Protein AF-A0A7V1XP90-F1 (afdb_monomer_lite)

Foldseek 3Di:
DPVVVVQCVQLCNPHAADQDLVVLLVNQQSQQKAFLADDPPDPGRHSLVRNDPDHCPDPVPDNDPSNVVSVVSLVVCVVVVSWDWDLPPPRTTMTGGSVVVD

pLDDT: mean 91.75, std 9.13, range [59.91, 98.38]

Radius of gyration: 13.07 Å; chains: 1; bounding box: 34×29×33 Å

Secondary structure (DSSP, 8-state):
--HHHHHHHHTTTTSPP--SHHHHHHHHHHHSEEESS-BTTB---BHHHHH-SS-SS-TT---HHHHHHHHHHHHHHHHTTS-EEEEEETTEEEEE-GGG--

Sequence (102 aa):
MDLERARARRWWAGRAKVTRIDRAAAFIEDVGFALLFPNKGITLPSLYDVASDRPLFSPAGDWGPDADRVWDWKDELPRRGLAWYGKFLRGRPSLLAPSLLG

Structure (mmCIF, N/CA/C/O backbone):
data_AF-A0A7V1XP90-F1
#
_entry.id   AF-A0A7V1XP90-F1
#
loop_
_atom_site.group_PDB
_atom_site.id
_atom_site.type_symbol
_atom_site.label_atom_id
_atom_site.label_alt_id
_atom_site.label_comp_id
_atom_site.label_asym_id
_atom_site.label_entity_id
_atom_site.label_seq_id
_atom_site.pdbx_PDB_ins_code
_atom_site.Cartn_x
_atom_site.Cartn_y
_atom_site.Cartn_z
_atom_site.occupancy
_atom_site.B_iso_or_equiv
_atom_site.auth_seq_id
_atom_site.auth_comp_id
_atom_site.auth_asym_id
_atom_site.auth_atom_id
_atom_site.pdbx_PDB_model_num
ATOM 1 N N . MET A 1 1 ? 10.650 -15.179 19.873 1.00 61.78 1 MET A N 1
ATOM 2 C CA . MET A 1 1 ? 9.819 -14.812 18.706 1.00 61.78 1 MET A CA 1
ATOM 3 C C . MET A 1 1 ? 10.628 -13.854 17.854 1.00 61.78 1 MET A C 1
ATOM 5 O O . MET A 1 1 ? 11.033 -12.820 18.361 1.00 61.78 1 MET A O 1
ATOM 9 N N . ASP A 1 2 ? 10.930 -14.236 16.618 1.00 89.38 2 ASP A N 1
ATOM 10 C CA . ASP A 1 2 ? 11.710 -13.422 15.681 1.00 89.38 2 ASP A CA 1
ATOM 11 C C . ASP A 1 2 ? 10.837 -12.270 15.147 1.00 89.38 2 ASP A C 1
ATOM 13 O O . ASP A 1 2 ? 9.859 -12.508 14.430 1.00 89.38 2 ASP A O 1
ATOM 17 N N . LEU A 1 3 ? 11.134 -11.034 15.568 1.00 88.56 3 LEU A N 1
ATOM 18 C CA . LEU A 1 3 ? 10.345 -9.837 15.245 1.00 88.56 3 LEU A CA 1
ATOM 19 C C . LEU A 1 3 ? 10.261 -9.591 13.736 1.00 88.56 3 LEU A C 1
ATOM 21 O O . LEU A 1 3 ? 9.220 -9.153 13.249 1.00 88.56 3 LEU A O 1
ATOM 25 N N . GLU A 1 4 ? 11.316 -9.924 12.995 1.00 88.56 4 GLU A N 1
ATOM 26 C CA . GLU A 1 4 ? 11.350 -9.751 11.544 1.00 88.56 4 GLU A CA 1
ATOM 27 C C . GLU A 1 4 ? 10.384 -10.713 10.850 1.00 88.56 4 GLU A C 1
ATOM 29 O O . GLU A 1 4 ? 9.609 -10.300 9.989 1.00 88.56 4 GLU A O 1
ATOM 34 N N . ARG A 1 5 ? 10.300 -11.971 11.301 1.00 90.19 5 ARG A N 1
ATOM 35 C CA . ARG A 1 5 ? 9.271 -12.907 10.808 1.00 90.19 5 ARG A CA 1
ATOM 36 C C . ARG A 1 5 ? 7.859 -12.467 11.162 1.00 90.19 5 ARG A C 1
ATOM 38 O O . ARG A 1 5 ? 6.949 -12.627 10.347 1.00 90.19 5 ARG A O 1
ATOM 45 N N . ALA A 1 6 ? 7.657 -11.930 12.364 1.00 91.88 6 ALA A N 1
ATOM 46 C CA . ALA A 1 6 ? 6.350 -11.421 12.769 1.00 91.88 6 ALA A CA 1
ATOM 47 C C . ALA A 1 6 ? 5.911 -10.247 11.877 1.00 91.88 6 ALA A C 1
ATOM 49 O O . ALA A 1 6 ? 4.771 -10.241 11.409 1.00 91.88 6 ALA A O 1
ATOM 50 N N . ARG A 1 7 ? 6.825 -9.310 11.579 1.00 92.56 7 ARG A N 1
ATOM 51 C CA . ARG A 1 7 ? 6.604 -8.197 10.641 1.00 92.56 7 ARG A CA 1
ATOM 52 C C . ARG A 1 7 ? 6.337 -8.684 9.228 1.00 92.56 7 ARG A C 1
ATOM 54 O O . ARG A 1 7 ? 5.317 -8.317 8.665 1.00 92.56 7 ARG A O 1
ATOM 61 N N . ALA A 1 8 ? 7.184 -9.559 8.691 1.00 91.56 8 ALA A N 1
ATOM 62 C CA . ALA A 1 8 ? 7.023 -10.116 7.351 1.00 91.56 8 ALA A CA 1
ATOM 63 C C . ALA A 1 8 ? 5.633 -10.748 7.174 1.00 91.56 8 ALA A C 1
ATOM 65 O O . ALA A 1 8 ? 4.902 -10.412 6.245 1.00 91.56 8 ALA A O 1
ATOM 66 N N . ARG A 1 9 ? 5.208 -11.581 8.134 1.00 92.81 9 ARG A N 1
ATOM 67 C CA . ARG A 1 9 ? 3.867 -12.180 8.121 1.00 92.81 9 ARG A CA 1
ATOM 68 C C . ARG A 1 9 ? 2.764 -11.123 8.191 1.00 92.81 9 ARG A C 1
ATOM 70 O O . ARG A 1 9 ? 1.763 -11.238 7.484 1.00 92.81 9 ARG A O 1
ATOM 77 N N . ARG A 1 10 ? 2.933 -10.117 9.053 1.00 94.81 10 ARG A N 1
ATOM 78 C CA . ARG A 1 10 ? 1.968 -9.028 9.245 1.00 94.81 10 ARG A CA 1
ATOM 79 C C . ARG A 1 10 ? 1.824 -8.155 8.002 1.00 94.81 10 ARG A C 1
ATOM 81 O O . ARG A 1 10 ? 0.720 -7.731 7.697 1.00 94.81 10 ARG A O 1
ATOM 88 N N . TRP A 1 11 ? 2.915 -7.918 7.286 1.00 95.62 11 TRP A N 1
ATOM 89 C CA . TRP A 1 11 ? 2.980 -7.065 6.099 1.00 95.62 11 TRP A CA 1
ATOM 90 C C . TRP A 1 11 ? 2.796 -7.850 4.800 1.00 95.62 11 TRP A C 1
ATOM 92 O O . TRP A 1 11 ? 3.189 -7.388 3.738 1.00 95.62 11 TRP A O 1
ATOM 102 N N . TRP A 1 12 ? 2.196 -9.041 4.890 1.00 96.31 12 TRP A N 1
ATOM 103 C CA . TRP A 1 12 ? 1.843 -9.889 3.750 1.00 96.31 12 TRP A CA 1
ATOM 104 C C . TRP A 1 12 ? 3.039 -10.326 2.891 1.00 96.31 12 TRP A C 1
ATOM 106 O O . TRP A 1 12 ? 2.848 -10.774 1.760 1.00 96.31 12 TRP A O 1
ATOM 116 N N . ALA A 1 13 ? 4.260 -10.287 3.428 1.00 90.50 13 ALA A N 1
ATOM 117 C CA . ALA A 1 13 ? 5.427 -10.801 2.728 1.00 90.50 13 ALA A CA 1
ATOM 118 C C . ALA A 1 13 ? 5.242 -12.298 2.423 1.00 90.50 13 ALA A C 1
ATOM 120 O O . ALA A 1 13 ? 4.829 -13.079 3.286 1.00 90.50 13 ALA A O 1
ATOM 121 N N . GLY A 1 14 ? 5.523 -12.690 1.178 1.00 87.00 14 GLY A N 1
ATOM 122 C CA . GLY A 1 14 ? 5.335 -14.059 0.690 1.00 87.00 14 GLY A CA 1
ATOM 123 C C . GLY A 1 14 ? 3.886 -14.437 0.355 1.00 87.00 14 GLY A C 1
ATOM 124 O O . GLY A 1 14 ? 3.631 -15.591 0.014 1.00 87.00 14 GLY A O 1
ATOM 125 N N . ARG A 1 15 ? 2.926 -13.505 0.439 1.00 93.00 15 ARG A N 1
ATOM 126 C CA . ARG A 1 15 ? 1.581 -13.704 -0.124 1.00 93.00 15 ARG A CA 1
ATOM 127 C C . ARG A 1 15 ? 1.567 -13.410 -1.625 1.00 93.00 15 ARG A C 1
ATOM 129 O O . ARG A 1 15 ? 2.508 -12.851 -2.175 1.00 93.00 15 ARG A O 1
ATOM 136 N N . ALA A 1 16 ? 0.464 -13.775 -2.280 1.00 94.06 16 ALA A N 1
ATOM 137 C CA . ALA A 1 16 ? 0.222 -13.394 -3.665 1.00 94.06 16 ALA A CA 1
ATOM 138 C C . ALA A 1 16 ? 0.2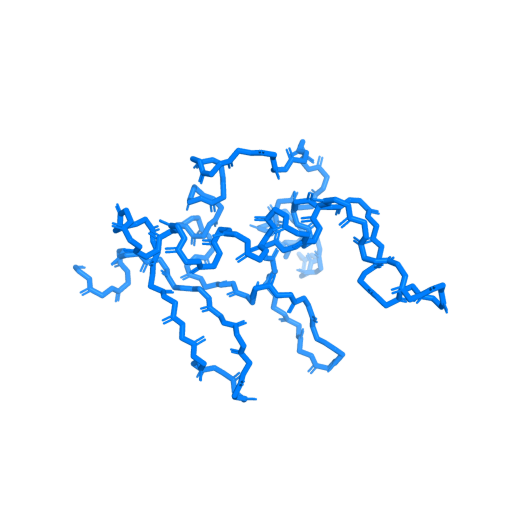02 -11.866 -3.820 1.00 94.06 16 ALA A C 1
ATOM 140 O O . ALA A 1 16 ? -0.417 -11.166 -3.011 1.00 94.06 16 ALA A O 1
ATOM 141 N N . LYS A 1 17 ? 0.839 -11.388 -4.892 1.00 95.31 17 LYS A N 1
ATOM 142 C CA . LYS A 1 17 ? 0.931 -9.971 -5.234 1.00 95.31 17 LYS A CA 1
ATOM 143 C C . LYS A 1 17 ? -0.444 -9.305 -5.295 1.00 95.31 17 LYS A C 1
ATOM 145 O O . LYS A 1 17 ? -1.391 -9.826 -5.887 1.00 95.31 17 LYS A O 1
ATOM 150 N N . VAL A 1 18 ? -0.542 -8.123 -4.702 1.00 97.38 18 VAL A N 1
ATOM 151 C CA . VAL A 1 18 ? -1.742 -7.288 -4.689 1.00 97.38 18 VAL A CA 1
ATOM 152 C C . VAL A 1 18 ? -1.861 -6.562 -6.027 1.00 97.38 18 VAL A C 1
ATOM 154 O O . VAL A 1 18 ? -1.184 -5.576 -6.290 1.00 97.38 18 VAL A O 1
ATOM 157 N N . THR A 1 19 ? -2.749 -7.049 -6.892 1.00 96.62 19 THR A N 1
ATOM 158 C CA . THR A 1 19 ? -2.977 -6.481 -8.236 1.00 96.62 19 THR A CA 1
ATOM 159 C C . THR A 1 19 ? -4.331 -5.793 -8.393 1.00 96.62 19 THR A C 1
ATOM 161 O O . THR A 1 19 ? -4.606 -5.204 -9.435 1.00 96.62 19 THR A O 1
ATOM 164 N N . ARG A 1 20 ? -5.181 -5.842 -7.362 1.00 97.75 20 ARG A N 1
ATOM 165 C CA . ARG A 1 20 ? -6.537 -5.282 -7.365 1.00 97.75 20 ARG A CA 1
ATOM 166 C C . ARG A 1 20 ? -6.755 -4.348 -6.178 1.00 97.75 20 ARG A C 1
ATOM 168 O O . ARG A 1 20 ? -6.236 -4.595 -5.089 1.00 97.75 20 ARG A O 1
ATOM 175 N N . ILE A 1 21 ? -7.578 -3.321 -6.382 1.00 98.00 21 ILE A N 1
ATOM 176 C CA . ILE A 1 21 ? -7.831 -2.280 -5.377 1.00 98.00 21 ILE A CA 1
ATOM 177 C C . ILE A 1 21 ? -8.528 -2.803 -4.114 1.00 98.00 21 ILE A C 1
ATOM 179 O O . ILE A 1 21 ? -8.247 -2.334 -3.018 1.00 98.00 21 ILE A O 1
ATOM 183 N N . ASP A 1 22 ? -9.399 -3.804 -4.233 1.00 98.00 22 ASP A N 1
ATOM 184 C CA . ASP A 1 22 ? -10.051 -4.449 -3.087 1.00 98.00 22 ASP A CA 1
ATOM 185 C C . ASP A 1 22 ? -9.038 -5.167 -2.186 1.00 98.00 22 ASP A C 1
ATOM 187 O O . ASP A 1 22 ? -9.115 -5.098 -0.961 1.00 98.00 22 ASP A O 1
ATOM 191 N N . ARG A 1 23 ? -8.029 -5.804 -2.788 1.00 98.19 23 ARG A N 1
ATOM 192 C CA . ARG A 1 23 ? -6.909 -6.407 -2.058 1.00 98.19 23 ARG A CA 1
ATOM 193 C C . ARG A 1 23 ? -5.985 -5.352 -1.450 1.00 98.19 23 ARG A C 1
ATOM 195 O O . ARG A 1 23 ? -5.498 -5.578 -0.346 1.00 98.19 23 ARG A O 1
ATOM 202 N N . ALA A 1 24 ? -5.783 -4.216 -2.118 1.00 98.31 24 ALA A N 1
ATOM 203 C CA . ALA A 1 24 ? -5.046 -3.079 -1.563 1.00 98.31 24 ALA A CA 1
ATOM 204 C C . ALA A 1 24 ? -5.749 -2.502 -0.326 1.00 98.31 24 ALA A C 1
ATOM 206 O O . ALA A 1 24 ? -5.116 -2.322 0.710 1.00 98.31 24 ALA A O 1
ATOM 207 N N . ALA A 1 25 ? -7.065 -2.294 -0.408 1.00 98.31 25 ALA A N 1
ATOM 208 C CA . ALA A 1 25 ? -7.883 -1.854 0.717 1.00 98.31 25 ALA A CA 1
ATOM 209 C C . ALA A 1 25 ? -7.815 -2.849 1.884 1.00 98.31 25 ALA A C 1
ATOM 211 O O . ALA A 1 25 ? -7.527 -2.455 3.007 1.00 98.31 25 ALA A O 1
ATOM 212 N N . ALA A 1 26 ? -7.976 -4.148 1.610 1.00 98.31 26 ALA A N 1
ATOM 213 C CA . ALA A 1 26 ? -7.873 -5.188 2.632 1.00 98.31 26 ALA A CA 1
ATOM 214 C C . ALA A 1 26 ? -6.486 -5.244 3.293 1.00 98.31 26 ALA A C 1
ATOM 216 O O . ALA A 1 26 ? -6.390 -5.535 4.480 1.00 98.31 26 ALA A O 1
ATOM 217 N N . PHE A 1 27 ? -5.414 -4.970 2.545 1.00 98.38 27 PHE A N 1
ATOM 218 C CA . PHE A 1 27 ? -4.076 -4.856 3.116 1.00 98.38 27 PHE A CA 1
ATOM 219 C C . PHE A 1 27 ? -3.974 -3.665 4.071 1.00 98.38 27 PHE A C 1
ATOM 221 O O . PHE A 1 27 ? -3.506 -3.846 5.189 1.00 98.38 27 PHE A O 1
ATOM 228 N N . ILE A 1 28 ? -4.423 -2.477 3.651 1.00 98.19 28 ILE A N 1
ATOM 229 C CA . ILE A 1 28 ? -4.375 -1.250 4.464 1.00 98.19 28 ILE A CA 1
ATOM 230 C C . ILE A 1 28 ? -5.212 -1.412 5.730 1.00 98.19 28 ILE A C 1
ATOM 232 O O . ILE A 1 28 ? -4.735 -1.078 6.808 1.00 98.19 28 ILE A O 1
ATOM 236 N N . GLU A 1 29 ? -6.419 -1.961 5.597 1.00 98.06 29 GLU A N 1
ATOM 237 C CA . GLU A 1 29 ? -7.309 -2.275 6.713 1.00 98.06 29 GLU A CA 1
ATOM 238 C C . GLU A 1 29 ? -6.652 -3.259 7.678 1.00 98.06 29 GLU A C 1
ATOM 240 O O . GLU A 1 29 ? -6.642 -3.034 8.884 1.00 98.06 29 GLU A O 1
ATOM 245 N N . ASP A 1 30 ? -6.026 -4.314 7.141 1.00 97.75 30 ASP A N 1
ATOM 246 C CA . 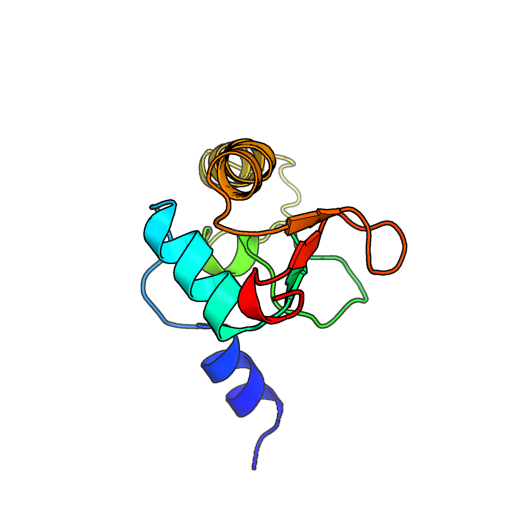ASP A 1 30 ? -5.299 -5.268 7.959 1.00 97.75 30 ASP A CA 1
ATOM 247 C C . ASP A 1 30 ? -4.177 -4.549 8.708 1.00 97.75 30 ASP A C 1
ATOM 249 O O . ASP A 1 30 ? -4.179 -4.602 9.928 1.00 97.75 30 ASP A O 1
ATOM 253 N N . VAL A 1 31 ? -3.237 -3.858 8.050 1.00 97.50 31 VAL A N 1
ATOM 254 C CA . VAL A 1 31 ? -2.059 -3.261 8.721 1.00 97.50 31 VAL A CA 1
ATOM 255 C C . VAL A 1 31 ? -2.335 -1.957 9.482 1.00 97.50 31 VAL A C 1
ATOM 257 O O . VAL A 1 31 ? -1.471 -1.511 10.239 1.00 97.50 31 VAL A O 1
ATOM 260 N N . GLY A 1 32 ? -3.500 -1.339 9.295 1.00 97.94 32 GLY A N 1
ATOM 261 C CA . GLY A 1 32 ? -3.918 -0.061 9.883 1.00 97.94 32 GLY A CA 1
ATOM 262 C C . GLY A 1 32 ? -3.264 1.172 9.243 1.00 97.94 32 GLY A C 1
ATOM 263 O O . GLY A 1 32 ? -3.911 2.191 9.018 1.00 97.94 32 GLY A O 1
ATOM 264 N N . PHE A 1 33 ? -1.976 1.093 8.921 1.00 97.69 33 PHE A N 1
ATOM 265 C CA . PHE A 1 33 ? -1.206 2.176 8.317 1.00 97.69 33 PHE A CA 1
ATOM 266 C C . PHE A 1 33 ? -0.196 1.612 7.326 1.00 97.69 33 PHE A C 1
ATOM 268 O O . PHE A 1 33 ? 0.504 0.663 7.666 1.00 97.69 33 PHE A O 1
ATOM 275 N N . ALA A 1 34 ? -0.056 2.227 6.151 1.00 97.88 34 ALA A N 1
ATOM 276 C CA . ALA A 1 34 ? 0.972 1.877 5.174 1.00 97.88 34 ALA A CA 1
ATOM 277 C C . ALA A 1 34 ? 1.547 3.116 4.478 1.00 97.88 34 ALA A C 1
ATOM 279 O O . ALA A 1 34 ? 0.839 4.078 4.193 1.00 97.88 34 ALA A O 1
ATOM 280 N N . LEU A 1 35 ? 2.834 3.088 4.139 1.00 97.75 35 LEU A N 1
ATOM 281 C CA . LEU A 1 35 ? 3.404 4.040 3.189 1.00 97.75 35 LEU A CA 1
ATOM 282 C C . LEU A 1 35 ? 2.897 3.723 1.777 1.00 97.75 35 LEU A C 1
ATOM 284 O O . LEU A 1 35 ? 2.769 2.555 1.410 1.00 97.75 35 LEU A O 1
ATOM 288 N N . LEU A 1 36 ? 2.690 4.739 0.939 1.00 96.75 36 LEU A N 1
ATOM 289 C CA . LEU A 1 36 ? 2.361 4.493 -0.471 1.00 96.75 36 LEU A CA 1
ATOM 290 C C . LEU A 1 36 ? 3.514 3.752 -1.170 1.00 96.75 36 LEU A C 1
ATOM 292 O O . LEU A 1 36 ? 3.309 2.721 -1.799 1.00 96.75 36 LEU A O 1
ATOM 296 N N . PHE A 1 37 ? 4.735 4.241 -0.946 1.00 94.44 37 PHE A N 1
ATOM 297 C CA . PHE A 1 37 ? 5.987 3.658 -1.419 1.00 94.44 37 PHE A CA 1
ATOM 298 C C . PHE A 1 37 ? 6.980 3.532 -0.256 1.00 94.44 37 PHE A C 1
ATOM 300 O O . PHE A 1 37 ? 7.017 4.443 0.588 1.00 94.44 37 PHE A O 1
ATOM 307 N N . PRO A 1 38 ? 7.807 2.469 -0.200 1.00 92.38 38 PRO A N 1
ATOM 308 C CA . PRO A 1 38 ? 8.807 2.317 0.849 1.00 92.38 38 PRO A CA 1
ATOM 309 C C . PRO A 1 38 ? 9.802 3.483 0.843 1.00 92.38 38 PRO A C 1
ATOM 311 O O . PRO A 1 38 ? 10.019 4.162 -0.165 1.00 92.38 38 PRO A O 1
ATOM 314 N N . ASN A 1 39 ? 10.429 3.736 1.991 1.00 89.81 39 ASN A N 1
ATOM 315 C CA . ASN A 1 39 ? 11.438 4.780 2.120 1.00 89.81 39 ASN A CA 1
ATOM 316 C C . ASN A 1 39 ? 12.652 4.279 2.903 1.00 89.81 39 ASN A C 1
ATOM 318 O O . ASN A 1 39 ? 12.514 3.598 3.919 1.00 89.81 39 ASN A O 1
ATOM 322 N N . LYS A 1 40 ? 13.850 4.668 2.456 1.00 86.06 40 LYS A N 1
ATOM 323 C CA . LYS A 1 40 ? 15.095 4.375 3.166 1.00 86.06 40 LYS A CA 1
ATOM 324 C C . LYS A 1 40 ? 15.026 4.973 4.576 1.00 86.06 40 LYS A C 1
ATOM 326 O O . LYS A 1 40 ? 14.718 6.149 4.751 1.00 86.06 40 LYS A O 1
ATOM 331 N N . GLY A 1 41 ? 15.307 4.147 5.582 1.00 86.38 41 GLY A N 1
ATOM 332 C CA . GLY A 1 41 ? 15.311 4.560 6.988 1.00 86.38 41 GLY A CA 1
ATOM 333 C C . GLY A 1 41 ? 13.933 4.648 7.657 1.00 86.38 41 GLY A C 1
ATOM 334 O O . GLY A 1 41 ? 13.852 5.158 8.775 1.00 86.38 41 GLY A O 1
ATOM 335 N N . ILE A 1 42 ? 12.858 4.173 7.014 1.00 89.50 42 ILE A N 1
ATOM 336 C CA . ILE A 1 42 ? 11.536 4.024 7.642 1.00 89.50 42 ILE A CA 1
ATOM 337 C C . ILE A 1 42 ? 11.086 2.568 7.514 1.00 89.50 42 ILE A C 1
ATOM 339 O O . ILE A 1 42 ? 10.730 2.113 6.432 1.00 89.50 42 ILE A O 1
ATOM 343 N N . THR A 1 43 ? 11.078 1.848 8.634 1.00 92.44 43 THR A N 1
ATOM 344 C CA . THR A 1 43 ? 10.669 0.438 8.704 1.00 92.44 43 THR A CA 1
ATOM 345 C C . THR A 1 43 ? 9.167 0.341 8.975 1.00 92.44 43 THR A C 1
ATOM 347 O O . THR A 1 43 ? 8.746 0.165 10.118 1.00 92.44 43 THR A O 1
ATOM 350 N N . LEU A 1 44 ? 8.360 0.509 7.926 1.00 94.50 44 LEU A N 1
ATOM 351 C CA . LEU A 1 44 ? 6.896 0.425 7.954 1.00 94.50 44 LEU A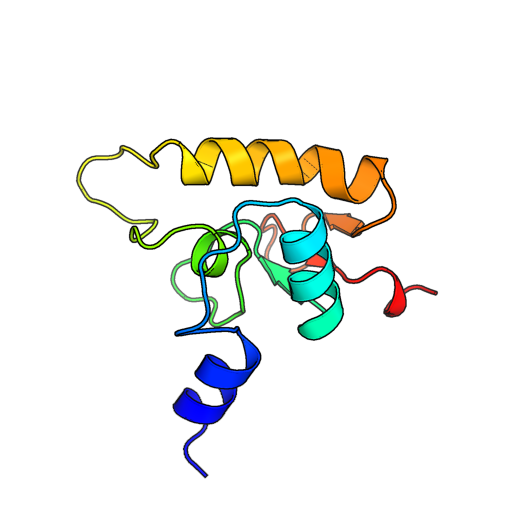 CA 1
ATOM 352 C C . LEU A 1 44 ? 6.381 -0.341 6.731 1.00 94.50 44 LEU A C 1
ATOM 354 O O . LEU A 1 44 ? 7.074 -0.359 5.713 1.00 94.50 44 LEU A O 1
ATOM 358 N N . PRO A 1 45 ? 5.178 -0.940 6.803 1.00 96.38 45 PRO A N 1
ATOM 359 C CA . PRO A 1 45 ? 4.570 -1.574 5.639 1.00 96.38 45 PRO A CA 1
ATOM 360 C C . PRO A 1 45 ? 4.361 -0.555 4.518 1.00 96.38 45 PRO A C 1
ATOM 362 O O . PRO A 1 45 ? 4.066 0.618 4.772 1.00 96.38 45 PRO A O 1
ATOM 365 N N . SER A 1 46 ? 4.460 -1.015 3.274 1.00 96.06 46 SER A N 1
ATOM 366 C CA . SER A 1 46 ? 4.147 -0.212 2.100 1.00 96.06 46 SER A CA 1
ATOM 367 C C . SER A 1 46 ? 3.175 -0.927 1.174 1.00 96.06 46 SER A C 1
ATOM 369 O O . SER A 1 46 ? 3.249 -2.140 1.001 1.00 96.06 46 SER A O 1
ATOM 371 N N . LEU A 1 47 ? 2.285 -0.157 0.543 1.00 97.19 47 LEU A N 1
ATOM 372 C CA . LEU A 1 47 ? 1.404 -0.674 -0.496 1.00 97.19 47 LEU A CA 1
ATOM 373 C C . LEU A 1 47 ? 2.193 -1.162 -1.719 1.00 97.19 47 LEU A C 1
ATOM 375 O O . LEU A 1 47 ? 1.849 -2.192 -2.290 1.00 97.19 47 LEU A O 1
ATOM 379 N N . TYR A 1 48 ? 3.268 -0.470 -2.097 1.00 95.75 48 TYR A N 1
ATOM 380 C CA . TYR A 1 48 ? 4.109 -0.899 -3.212 1.00 95.75 48 TYR A CA 1
ATOM 381 C C . TYR A 1 48 ? 4.788 -2.252 -2.956 1.00 95.75 48 TYR A C 1
ATOM 383 O O . TYR A 1 48 ? 4.799 -3.089 -3.853 1.00 95.75 48 TYR A O 1
ATOM 391 N N . ASP A 1 49 ? 5.268 -2.507 -1.734 1.00 94.69 49 ASP A N 1
ATOM 392 C CA . ASP A 1 49 ? 5.953 -3.766 -1.392 1.00 94.69 49 ASP A CA 1
ATOM 393 C C . ASP A 1 49 ? 5.041 -4.997 -1.509 1.00 94.69 49 ASP A C 1
ATOM 395 O O . ASP A 1 49 ? 5.519 -6.102 -1.746 1.00 94.69 49 ASP A O 1
ATOM 399 N N . VAL A 1 50 ? 3.723 -4.825 -1.355 1.00 96.62 50 VAL A N 1
ATOM 400 C CA . VAL A 1 50 ? 2.752 -5.910 -1.578 1.00 96.62 50 VAL A CA 1
ATOM 401 C C . VAL A 1 50 ? 2.205 -5.937 -3.003 1.00 96.62 50 VAL A C 1
ATOM 403 O O . VAL A 1 50 ? 1.643 -6.949 -3.420 1.00 96.62 50 VAL A O 1
ATOM 406 N N . ALA A 1 51 ? 2.342 -4.842 -3.754 1.00 95.62 51 ALA A N 1
ATOM 407 C CA . ALA A 1 51 ? 1.828 -4.689 -5.114 1.00 95.62 51 ALA A CA 1
ATOM 408 C C . ALA A 1 51 ? 2.872 -4.956 -6.209 1.00 95.62 51 ALA A C 1
ATOM 410 O O . ALA A 1 51 ? 2.502 -5.064 -7.381 1.00 95.62 51 ALA A O 1
ATOM 411 N N . SER A 1 52 ? 4.148 -5.075 -5.840 1.00 92.44 52 SER A N 1
ATOM 412 C CA . SER A 1 52 ? 5.284 -5.244 -6.742 1.00 92.44 52 SER A CA 1
ATOM 413 C C . SER A 1 52 ? 6.303 -6.225 -6.167 1.00 92.44 52 SER A C 1
ATOM 415 O O . SER A 1 52 ? 6.649 -6.154 -4.993 1.00 92.44 52 SER A O 1
ATOM 417 N N . ASP A 1 53 ? 6.847 -7.090 -7.023 1.00 87.06 53 ASP A N 1
ATOM 418 C CA . ASP A 1 53 ? 8.008 -7.931 -6.688 1.00 87.06 53 ASP A CA 1
ATOM 419 C C . ASP A 1 53 ? 9.33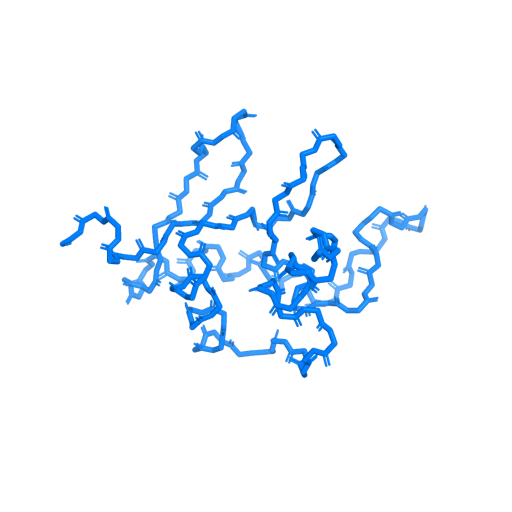8 -7.204 -6.975 1.00 87.06 53 ASP A C 1
ATOM 421 O O . ASP A 1 53 ? 10.424 -7.742 -6.750 1.00 87.06 53 ASP A O 1
ATOM 425 N N . ARG A 1 54 ? 9.276 -5.984 -7.532 1.00 83.31 54 ARG A N 1
ATOM 426 C CA . ARG A 1 54 ? 10.453 -5.199 -7.920 1.00 83.31 54 ARG A CA 1
ATOM 427 C C . ARG A 1 54 ? 10.889 -4.289 -6.778 1.00 83.31 54 ARG A C 1
ATOM 429 O O . ARG A 1 54 ? 10.050 -3.577 -6.230 1.00 83.31 54 ARG A O 1
ATOM 436 N N . PRO A 1 55 ? 12.196 -4.189 -6.483 1.00 77.56 55 PRO A N 1
ATOM 437 C CA . PRO A 1 55 ? 12.677 -3.207 -5.524 1.00 77.56 55 PRO A CA 1
ATOM 438 C C . PRO A 1 55 ? 12.394 -1.792 -6.039 1.00 77.56 55 PRO A C 1
ATOM 440 O O . PRO A 1 55 ? 12.720 -1.469 -7.180 1.00 77.56 55 PRO A O 1
ATOM 443 N N . LEU A 1 56 ? 11.829 -0.933 -5.182 1.00 73.94 56 LEU A N 1
ATOM 444 C CA . LEU A 1 56 ? 11.541 0.460 -5.542 1.00 73.94 56 LEU A CA 1
ATOM 445 C C . LEU A 1 56 ? 12.806 1.217 -5.970 1.00 73.94 56 LEU A C 1
ATOM 447 O O . LEU A 1 56 ? 12.807 1.993 -6.919 1.00 73.94 56 LEU A O 1
ATOM 451 N N . PHE A 1 57 ? 13.908 0.984 -5.257 1.00 71.25 57 PHE A N 1
ATOM 452 C CA . PHE A 1 57 ? 15.199 1.603 -5.538 1.00 71.25 57 PHE A CA 1
ATOM 453 C C . PHE A 1 57 ? 15.982 0.758 -6.546 1.00 71.25 57 PHE A C 1
ATOM 455 O O . PHE A 1 57 ? 17.025 0.197 -6.215 1.00 71.25 57 PHE A O 1
ATOM 462 N N . SER A 1 58 ? 15.460 0.640 -7.766 1.00 66.81 58 SER A N 1
ATOM 463 C CA . SER A 1 58 ? 16.197 0.041 -8.879 1.00 66.81 58 SER A CA 1
ATOM 464 C C . SER A 1 58 ? 17.176 1.063 -9.480 1.00 66.81 58 SER A C 1
ATOM 466 O O . SER A 1 58 ? 16.763 2.189 -9.771 1.00 66.81 58 SER A O 1
ATOM 468 N N . PRO A 1 59 ? 18.453 0.704 -9.727 1.00 59.91 59 PRO A N 1
ATOM 469 C CA . PRO A 1 59 ? 19.414 1.576 -10.411 1.00 59.91 59 PRO A CA 1
ATOM 470 C C . PRO A 1 59 ? 18.966 2.009 -11.813 1.00 59.91 59 PRO A C 1
ATOM 472 O O . PRO A 1 59 ? 19.418 3.035 -12.308 1.00 59.91 59 PRO A O 1
ATOM 475 N N . ALA A 1 60 ? 18.076 1.238 -12.446 1.00 64.88 60 ALA A N 1
ATOM 476 C CA . ALA A 1 60 ? 17.582 1.499 -13.794 1.00 64.88 60 ALA A CA 1
ATOM 477 C C . ALA A 1 60 ? 16.574 2.661 -13.873 1.00 64.88 60 ALA A C 1
ATOM 479 O O . ALA A 1 60 ? 16.237 3.085 -14.972 1.00 64.88 60 ALA A O 1
ATOM 480 N N . GLY A 1 61 ? 16.061 3.159 -12.740 1.00 61.50 61 GLY A N 1
ATOM 481 C CA . GLY A 1 61 ? 15.104 4.272 -12.713 1.00 61.50 61 GLY A CA 1
ATOM 482 C C . GLY A 1 61 ? 13.714 3.959 -13.282 1.00 61.50 61 GLY A C 1
ATOM 483 O O . GLY A 1 61 ? 12.865 4.843 -13.280 1.00 61.50 61 GLY A O 1
ATOM 484 N N . ASP A 1 62 ? 13.464 2.725 -13.726 1.00 66.75 62 ASP A N 1
ATOM 485 C CA . ASP A 1 62 ? 12.154 2.243 -14.164 1.00 66.75 62 ASP A CA 1
ATOM 486 C C . ASP A 1 62 ? 11.406 1.594 -12.990 1.00 66.75 62 ASP A C 1
ATOM 488 O O . ASP A 1 62 ? 11.858 0.602 -12.407 1.00 66.75 62 ASP A O 1
ATOM 492 N N . TRP A 1 63 ? 10.267 2.186 -12.635 1.00 72.19 63 TRP A N 1
ATOM 493 C CA . TRP A 1 63 ? 9.418 1.759 -11.522 1.00 72.19 63 TRP A CA 1
ATOM 494 C C . TRP A 1 63 ? 8.385 0.713 -11.981 1.00 72.19 63 TRP A C 1
ATOM 496 O O . TRP A 1 63 ? 7.780 0.029 -11.153 1.00 72.19 63 TRP A O 1
ATOM 506 N N . GLY A 1 64 ? 8.248 0.521 -13.298 1.00 83.12 64 GLY A N 1
ATOM 507 C CA . GLY A 1 64 ? 7.376 -0.459 -13.924 1.00 83.12 64 GLY A CA 1
ATOM 508 C C . GLY A 1 64 ? 5.874 -0.193 -13.737 1.00 83.12 64 GLY A C 1
ATOM 509 O O . 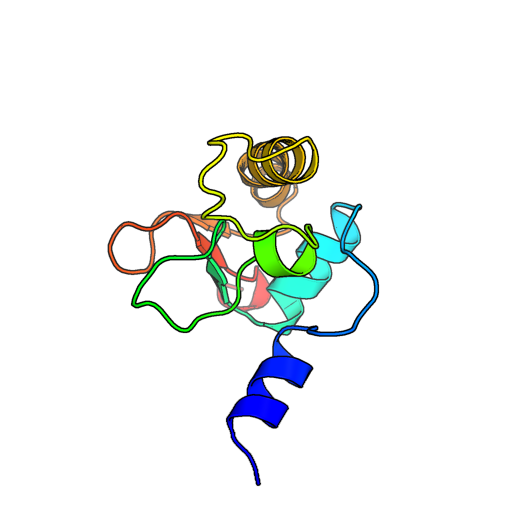GLY A 1 64 ? 5.460 0.667 -12.959 1.00 83.12 64 GLY A O 1
ATOM 510 N N . PRO A 1 65 ? 5.024 -1.002 -14.394 1.00 89.44 65 PRO A N 1
ATOM 511 C CA . PRO A 1 65 ? 3.569 -0.813 -14.395 1.00 89.44 65 PRO A CA 1
ATOM 512 C C . PRO A 1 65 ? 2.915 -1.018 -13.019 1.00 89.44 65 PRO A C 1
ATOM 514 O O . PRO A 1 65 ? 1.778 -0.607 -12.794 1.00 89.44 65 PRO A O 1
ATOM 517 N N . ASP A 1 66 ? 3.605 -1.684 -12.087 1.00 92.88 66 ASP A N 1
ATOM 518 C CA . ASP A 1 66 ? 3.114 -1.863 -10.720 1.00 92.88 66 ASP A CA 1
ATOM 519 C C . ASP A 1 66 ? 3.186 -0.544 -9.925 1.00 92.88 66 ASP A C 1
ATOM 521 O O . ASP A 1 66 ? 2.311 -0.288 -9.099 1.00 92.88 66 ASP A O 1
ATOM 525 N N . ALA A 1 67 ? 4.162 0.330 -10.204 1.00 91.94 67 ALA A N 1
ATOM 526 C CA . ALA A 1 67 ? 4.239 1.643 -9.568 1.00 91.94 67 ALA A CA 1
ATOM 527 C C . ALA A 1 67 ? 3.162 2.602 -10.075 1.00 91.94 67 ALA A C 1
ATOM 529 O O . ALA A 1 67 ? 2.555 3.291 -9.256 1.00 91.94 67 ALA A O 1
ATOM 530 N N . ASP A 1 68 ? 2.888 2.609 -11.382 1.00 91.88 68 ASP A N 1
ATOM 531 C CA . ASP A 1 68 ? 1.808 3.414 -11.967 1.00 91.88 68 ASP A CA 1
ATOM 532 C C . ASP A 1 68 ? 0.457 3.027 -11.356 1.00 91.88 68 ASP A C 1
ATOM 534 O O . ASP A 1 68 ? -0.292 3.882 -10.890 1.00 91.88 68 ASP A O 1
ATOM 538 N N . ARG A 1 69 ? 0.198 1.721 -11.205 1.00 95.38 69 ARG A N 1
ATOM 539 C CA . ARG A 1 69 ? -1.009 1.228 -10.527 1.00 95.38 69 ARG A CA 1
ATOM 540 C C . ARG A 1 69 ? -1.111 1.709 -9.076 1.00 95.38 69 ARG A C 1
ATOM 542 O O . ARG A 1 69 ? -2.189 2.081 -8.622 1.00 95.38 69 ARG A O 1
ATOM 549 N N . VAL A 1 70 ? -0.007 1.681 -8.327 1.00 96.06 70 VAL A N 1
ATOM 550 C CA . VAL A 1 70 ? 0.020 2.176 -6.939 1.00 96.06 70 VAL A CA 1
ATOM 551 C C . VAL A 1 70 ? -0.208 3.688 -6.895 1.00 96.06 70 VAL A C 1
ATOM 553 O O . VAL A 1 70 ? -0.901 4.173 -5.998 1.00 96.06 70 VAL A O 1
ATOM 556 N N . TRP A 1 71 ? 0.324 4.429 -7.869 1.00 94.75 71 TRP A N 1
ATOM 557 C CA . TRP A 1 71 ? 0.042 5.851 -8.031 1.00 94.75 71 TRP A CA 1
ATOM 558 C C . TRP A 1 71 ? -1.436 6.119 -8.306 1.00 94.75 71 TRP A C 1
ATOM 560 O O . TRP A 1 71 ? -1.994 6.993 -7.652 1.00 94.75 71 TRP A O 1
ATOM 570 N N . ASP A 1 72 ? -2.088 5.341 -9.167 1.00 96.31 72 ASP A N 1
ATOM 571 C CA . ASP A 1 72 ? -3.526 5.473 -9.426 1.00 96.31 72 ASP A CA 1
ATOM 572 C C . ASP A 1 72 ? -4.358 5.177 -8.165 1.00 96.31 72 ASP A C 1
ATOM 574 O O . ASP A 1 72 ? -5.293 5.907 -7.813 1.00 96.31 72 ASP A O 1
ATOM 578 N N . TRP A 1 73 ? -3.983 4.139 -7.409 1.00 98.00 73 TRP A N 1
ATOM 579 C CA . TRP A 1 73 ? -4.666 3.780 -6.164 1.00 98.00 73 TRP A CA 1
ATOM 580 C C . TRP A 1 73 ? -4.573 4.846 -5.078 1.00 98.00 73 TRP A C 1
ATOM 582 O O . TRP A 1 73 ? -5.483 4.928 -4.251 1.00 98.00 73 TRP A O 1
ATOM 592 N N . LYS A 1 74 ? -3.532 5.687 -5.088 1.00 96.06 74 LYS A N 1
ATOM 593 C CA . LYS A 1 74 ? -3.408 6.836 -4.180 1.00 96.06 74 LYS A CA 1
ATOM 594 C C . LYS A 1 74 ? -4.670 7.693 -4.166 1.00 96.06 74 LYS A C 1
ATOM 596 O O . LYS A 1 74 ? -5.087 8.140 -3.101 1.00 96.06 74 LYS A O 1
ATOM 601 N N . ASP A 1 75 ? -5.237 7.938 -5.344 1.00 97.25 75 ASP A N 1
ATOM 602 C CA . ASP A 1 75 ? -6.403 8.799 -5.524 1.00 97.25 75 ASP A CA 1
ATOM 603 C C . ASP A 1 75 ? -7.701 7.984 -5.519 1.00 97.25 75 ASP A C 1
ATOM 605 O O . ASP A 1 75 ? -8.734 8.436 -5.021 1.00 97.25 75 ASP A O 1
ATOM 609 N N . GLU A 1 76 ? -7.660 6.745 -6.010 1.00 98.06 76 GLU A N 1
ATOM 610 C CA . GLU A 1 76 ? -8.844 5.898 -6.092 1.00 98.06 76 GLU A CA 1
ATOM 611 C C . GLU A 1 76 ? -9.317 5.354 -4.734 1.00 98.06 76 GLU A C 1
ATOM 613 O O . GLU A 1 76 ? -10.524 5.321 -4.480 1.00 98.06 76 GLU A O 1
ATOM 618 N N . LEU A 1 77 ? -8.395 4.955 -3.852 1.00 98.31 77 LEU A N 1
ATOM 619 C CA . LEU A 1 77 ? -8.714 4.452 -2.512 1.00 98.31 77 LEU A CA 1
ATOM 620 C C . LEU A 1 77 ? -9.511 5.467 -1.668 1.00 98.31 77 LEU A C 1
ATOM 622 O O . LEU A 1 77 ? -10.600 5.105 -1.212 1.00 98.31 77 LEU A O 1
ATOM 626 N N . PRO A 1 78 ? -9.058 6.726 -1.484 1.00 97.44 78 PRO A N 1
ATOM 627 C CA . PRO A 1 78 ? -9.822 7.721 -0.733 1.00 97.44 78 PRO A CA 1
ATOM 628 C C . PRO A 1 78 ? -11.109 8.133 -1.436 1.00 97.44 78 PRO A C 1
ATOM 630 O O . PRO A 1 78 ? -12.134 8.286 -0.775 1.00 97.44 78 PRO A O 1
ATOM 633 N N . ARG A 1 79 ? -11.119 8.224 -2.773 1.00 97.75 79 ARG A N 1
ATOM 634 C CA . ARG A 1 79 ? -12.345 8.524 -3.532 1.00 97.75 79 ARG A CA 1
ATOM 635 C C . ARG A 1 79 ? -13.447 7.482 -3.305 1.00 97.75 79 ARG A C 1
ATOM 637 O O . ARG A 1 79 ? -14.625 7.811 -3.3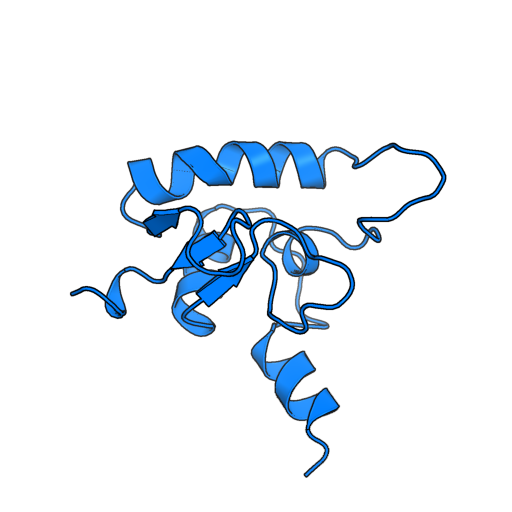99 1.00 97.75 79 ARG A O 1
ATOM 644 N N . ARG A 1 80 ? -13.071 6.230 -3.027 1.00 97.56 80 ARG A N 1
ATOM 645 C CA . ARG A 1 80 ? -13.990 5.124 -2.717 1.00 97.56 80 ARG A CA 1
ATOM 646 C C . ARG A 1 80 ? -14.232 4.927 -1.214 1.00 97.56 80 ARG A C 1
ATOM 648 O O . ARG A 1 80 ? -14.944 3.996 -0.857 1.00 97.56 80 ARG A O 1
ATOM 655 N N . GLY A 1 81 ? -13.637 5.748 -0.345 1.00 97.19 81 GLY A N 1
ATOM 656 C CA . GLY A 1 81 ? -13.729 5.586 1.111 1.00 97.19 81 GLY A CA 1
ATOM 657 C C . GLY A 1 81 ? -13.029 4.331 1.649 1.00 97.19 81 GLY A C 1
ATOM 658 O O . GLY A 1 81 ? -13.356 3.868 2.735 1.00 97.19 81 GLY A O 1
ATOM 659 N N . LEU A 1 82 ? -12.088 3.760 0.890 1.00 97.88 82 LEU A N 1
ATOM 660 C CA . LEU A 1 82 ? -11.396 2.512 1.234 1.00 97.88 82 LEU A CA 1
ATOM 661 C C . LEU A 1 82 ? -10.101 2.731 2.030 1.00 97.88 82 LEU A C 1
ATOM 663 O O . LEU A 1 82 ? -9.586 1.793 2.627 1.00 97.88 82 LEU A O 1
ATOM 667 N N . ALA A 1 83 ? -9.558 3.948 2.015 1.00 98.06 83 ALA A N 1
ATOM 668 C CA . ALA A 1 83 ? -8.446 4.379 2.858 1.00 98.06 83 ALA A CA 1
ATOM 669 C C . ALA A 1 83 ? -8.395 5.906 2.912 1.00 98.06 83 ALA A C 1
ATOM 671 O O . ALA A 1 83 ? -8.804 6.575 1.967 1.00 98.06 83 ALA A O 1
ATOM 672 N N . TRP A 1 84 ? -7.816 6.469 3.966 1.00 97.69 84 TRP A N 1
ATOM 673 C CA . TRP A 1 84 ? -7.450 7.883 3.993 1.00 97.69 84 TRP A CA 1
ATOM 674 C C . TRP A 1 84 ? -6.059 8.066 3.402 1.00 97.69 84 TRP A C 1
ATOM 676 O O . TRP A 1 84 ? -5.135 7.348 3.778 1.00 97.69 84 TRP A O 1
ATOM 686 N N . TYR A 1 85 ? -5.884 9.048 2.522 1.00 97.69 85 TYR A N 1
ATOM 687 C CA . TYR A 1 85 ? -4.577 9.398 1.971 1.00 97.69 85 TYR A CA 1
ATOM 688 C C . TYR A 1 85 ? -4.054 10.701 2.577 1.00 97.69 85 TYR A C 1
ATOM 690 O O . TYR A 1 85 ? -4.783 11.683 2.703 1.00 97.69 85 TYR A O 1
ATOM 698 N N . GLY A 1 86 ? -2.767 10.733 2.919 1.00 96.50 86 GLY A N 1
ATOM 699 C CA . GLY A 1 86 ? -2.136 11.926 3.465 1.00 96.50 86 GLY A CA 1
ATOM 700 C C . GLY A 1 86 ? -0.630 11.791 3.634 1.00 96.50 86 GLY A C 1
ATOM 701 O O . GLY A 1 86 ? 0.011 10.883 3.106 1.00 96.50 86 GLY A O 1
ATOM 702 N N . LYS A 1 87 ? -0.046 12.726 4.384 1.00 96.12 87 LYS A N 1
ATOM 703 C CA . LYS A 1 87 ? 1.385 12.749 4.717 1.00 96.12 87 LYS A CA 1
ATOM 704 C C . LYS A 1 87 ? 1.594 12.672 6.228 1.00 96.12 87 LYS A C 1
ATOM 706 O O . LYS A 1 87 ? 2.150 13.583 6.832 1.00 96.12 87 LYS A O 1
ATOM 711 N N . PHE A 1 88 ? 1.122 11.587 6.833 1.00 92.50 88 PHE A N 1
ATOM 712 C CA . PHE A 1 88 ? 1.013 11.466 8.291 1.00 92.50 88 PHE A CA 1
ATOM 713 C C . PHE A 1 88 ? 2.354 11.255 9.005 1.00 92.50 88 PHE A C 1
ATOM 715 O O . PHE A 1 88 ? 2.499 11.646 10.159 1.00 92.50 88 PHE A O 1
ATOM 722 N N . LEU A 1 89 ? 3.354 10.673 8.332 1.00 92.19 89 LEU A N 1
ATOM 723 C CA . LEU A 1 89 ? 4.662 10.408 8.928 1.00 92.19 89 LEU A CA 1
ATOM 724 C C . LEU A 1 89 ? 5.792 11.009 8.094 1.00 92.19 89 LEU A C 1
ATOM 726 O O . LEU A 1 89 ? 5.992 10.636 6.938 1.00 92.19 89 LEU A O 1
ATOM 730 N N . ARG A 1 90 ? 6.561 11.928 8.694 1.00 89.69 90 ARG A N 1
ATOM 731 C CA . ARG A 1 90 ? 7.747 12.566 8.083 1.00 89.69 90 ARG A CA 1
ATOM 732 C C . ARG A 1 90 ? 7.491 13.127 6.670 1.00 89.69 90 ARG A C 1
ATOM 734 O O . ARG A 1 90 ? 8.348 13.033 5.795 1.00 89.69 90 ARG A O 1
ATOM 741 N N . GLY A 1 91 ? 6.291 13.658 6.417 1.00 92.31 91 GLY A N 1
ATOM 742 C CA . GLY A 1 91 ? 5.921 14.219 5.113 1.00 92.31 91 GLY A CA 1
ATOM 743 C C . GLY A 1 91 ? 5.781 13.188 3.981 1.00 92.31 91 GLY A C 1
ATOM 744 O O . GLY A 1 91 ? 5.755 13.570 2.808 1.00 92.31 91 GLY A O 1
ATOM 745 N N . ARG A 1 92 ? 5.722 11.887 4.294 1.00 94.00 92 ARG A N 1
ATOM 746 C CA . ARG A 1 92 ? 5.695 10.809 3.297 1.00 94.00 92 ARG A CA 1
ATOM 747 C C . ARG A 1 92 ? 4.271 10.432 2.891 1.00 94.00 92 ARG A C 1
ATOM 749 O O . ARG A 1 92 ? 3.443 10.257 3.784 1.00 94.00 92 ARG A O 1
ATOM 756 N N . PRO A 1 93 ? 3.995 10.254 1.583 1.00 96.56 93 PRO A N 1
ATOM 757 C CA . PRO A 1 93 ? 2.731 9.698 1.103 1.00 96.56 93 PRO A CA 1
ATOM 758 C C . PRO A 1 93 ? 2.377 8.408 1.842 1.00 96.56 93 PRO A C 1
ATOM 760 O O . PRO A 1 93 ? 3.162 7.458 1.845 1.00 96.56 93 PRO A O 1
ATOM 763 N N . SER A 1 94 ? 1.226 8.409 2.501 1.00 97.69 94 SER A N 1
ATOM 764 C CA . SER A 1 94 ? 0.794 7.358 3.416 1.00 97.69 94 SER A CA 1
ATOM 765 C C . SER A 1 94 ? -0.711 7.140 3.310 1.00 97.69 94 SER A C 1
ATOM 767 O O . SER A 1 94 ? -1.457 8.046 2.934 1.00 97.69 94 SER A O 1
ATOM 769 N N . LEU A 1 95 ? -1.133 5.935 3.671 1.00 98.19 95 LEU A N 1
ATOM 770 C CA . LEU A 1 95 ? -2.503 5.455 3.674 1.00 98.19 95 LEU A CA 1
ATOM 771 C C . LEU A 1 95 ? -2.861 4.986 5.086 1.00 98.19 95 LEU A C 1
ATOM 773 O O . LEU A 1 95 ? -2.056 4.320 5.742 1.00 98.19 95 LEU A O 1
ATOM 777 N N . LEU A 1 96 ? -4.056 5.340 5.544 1.00 98.00 96 LEU A N 1
ATOM 778 C CA . LEU A 1 96 ? -4.597 4.950 6.844 1.00 98.00 96 LEU A CA 1
ATOM 779 C C . LEU A 1 96 ? -5.909 4.188 6.641 1.00 98.00 96 LEU A C 1
ATOM 781 O O . LEU A 1 96 ? -6.730 4.581 5.808 1.00 98.00 96 LEU A O 1
ATOM 785 N N . ALA A 1 97 ? -6.105 3.121 7.408 1.00 98.00 97 ALA A N 1
ATOM 786 C CA . ALA A 1 97 ? -7.344 2.356 7.420 1.00 98.00 97 ALA A CA 1
ATOM 787 C C . ALA A 1 97 ? -8.537 3.234 7.842 1.00 98.00 97 ALA A C 1
ATOM 789 O O . ALA A 1 97 ? -8.405 4.012 8.796 1.00 98.00 97 ALA A O 1
ATOM 790 N N . PRO A 1 98 ? -9.702 3.124 7.176 1.00 97.00 98 PRO A N 1
ATOM 791 C CA . PRO A 1 98 ? -10.908 3.835 7.585 1.00 97.00 98 PRO A CA 1
ATOM 792 C C . PRO A 1 98 ? -11.312 3.571 9.040 1.00 97.00 98 PRO A C 1
ATOM 794 O O . PRO A 1 98 ? -11.689 4.515 9.730 1.00 97.00 98 PRO A O 1
ATOM 797 N N . SER A 1 99 ? -11.149 2.334 9.527 1.00 96.56 99 SER A N 1
ATOM 798 C CA . SER A 1 99 ? -11.498 1.920 10.898 1.00 96.56 99 SER A CA 1
ATOM 799 C C . SER A 1 99 ? -10.690 2.586 12.010 1.00 96.56 99 SER A C 1
ATOM 801 O O . SER A 1 99 ? -11.070 2.504 13.172 1.00 96.56 99 SER A O 1
ATOM 803 N N . LEU A 1 100 ? -9.577 3.254 11.693 1.00 94.25 100 LEU A N 1
ATOM 804 C CA . LEU A 1 100 ? -8.804 3.990 12.696 1.00 94.25 100 LEU A CA 1
ATOM 805 C C . LEU A 1 100 ? -9.369 5.383 12.989 1.00 94.25 100 LEU A C 1
ATOM 807 O O . LEU A 1 100 ? -8.948 6.005 13.963 1.00 94.25 100 LEU A O 1
ATOM 811 N N . LEU A 1 101 ? -10.275 5.887 12.147 1.00 87.19 101 LEU A N 1
ATOM 812 C CA . LEU A 1 101 ? -10.885 7.214 12.281 1.00 87.19 101 LEU A CA 1
ATOM 813 C C . LEU A 1 101 ? -12.419 7.158 12.395 1.00 87.19 101 LEU A C 1
ATOM 815 O O . LEU A 1 101 ? -13.056 8.209 12.317 1.00 87.19 101 LEU A O 1
ATOM 819 N N . GLY A 1 102 ? -13.000 5.963 12.545 1.00 72.94 102 GLY A N 1
ATOM 820 C CA . GLY A 1 102 ? -14.445 5.717 12.568 1.00 72.94 102 GLY A CA 1
ATOM 821 C C . GLY A 1 102 ? -14.886 4.848 13.731 1.00 72.94 102 GLY A C 1
ATOM 822 O O . GLY A 1 102 ? -14.051 4.062 14.229 1.00 72.94 102 GLY A O 1
#